Protein AF-A0AAD8GSX4-F1 (afdb_monomer)

Sequence (118 aa):
MKQSPEAKKLYISQLEKMIHPEALALEEPFSDRKSKGNKRKAPTKEESIPSEVPRFVVPYIHEYKNVYADDNCGYRSVAHQIYGSEDQWRRVRTDLHDFIESRLDYWTKIWHKSIDEA

Radius of gyration: 19.69 Å; Cα contacts (8 Å, |Δi|>4): 45; chains: 1; bounding box: 42×37×53 Å

Structure (mmCIF, N/CA/C/O backbone):
data_AF-A0AAD8GSX4-F1
#
_entry.id   AF-A0AAD8GSX4-F1
#
loop_
_atom_site.group_PDB
_atom_site.id
_atom_site.type_symbol
_atom_site.label_atom_id
_atom_site.label_alt_id
_atom_site.label_comp_id
_atom_site.label_asym_id
_atom_site.label_entity_id
_atom_site.label_seq_id
_atom_site.pdbx_PDB_ins_code
_atom_site.Cartn_x
_atom_site.Cartn_y
_atom_site.Cartn_z
_atom_site.occupancy
_atom_site.B_iso_or_equiv
_atom_site.auth_seq_id
_atom_site.auth_comp_id
_atom_site.auth_asym_id
_atom_site.auth_atom_id
_atom_site.pdbx_PDB_model_num
ATOM 1 N N . MET A 1 1 ? -6.463 15.841 27.530 1.00 45.94 1 MET A N 1
ATOM 2 C CA . MET A 1 1 ? -5.747 15.214 28.666 1.00 45.94 1 MET A CA 1
ATOM 3 C C . MET A 1 1 ? -4.372 14.786 28.171 1.00 45.94 1 MET A C 1
ATOM 5 O O . MET A 1 1 ? -4.307 14.022 27.219 1.00 45.94 1 MET A O 1
ATOM 9 N N . LYS A 1 2 ? -3.281 15.344 28.710 1.00 51.84 2 LYS A N 1
ATOM 10 C CA . LYS A 1 2 ? -1.917 14.957 28.308 1.00 51.84 2 LYS A CA 1
ATOM 11 C C . LYS A 1 2 ? -1.570 13.663 29.049 1.00 51.84 2 LYS A C 1
ATOM 13 O O . LYS A 1 2 ? -1.483 13.688 30.271 1.00 51.84 2 LYS A O 1
ATOM 18 N N . GLN A 1 3 ? -1.454 12.545 28.332 1.00 56.34 3 GLN A N 1
ATOM 19 C CA . GLN A 1 3 ? -1.014 11.277 28.925 1.00 56.34 3 GLN A CA 1
ATOM 20 C C . GLN A 1 3 ? 0.365 11.457 29.566 1.00 56.34 3 GLN A C 1
ATOM 22 O O . GLN A 1 3 ? 1.234 12.112 28.978 1.00 56.34 3 GLN A O 1
ATOM 27 N N . SER A 1 4 ? 0.542 10.906 30.770 1.00 70.25 4 SER A N 1
ATOM 28 C CA . SER A 1 4 ? 1.793 11.049 31.509 1.00 70.25 4 SER A CA 1
ATOM 29 C C . SER A 1 4 ? 2.937 10.333 30.768 1.00 70.25 4 SER A C 1
ATOM 31 O O . SER A 1 4 ? 2.695 9.351 30.053 1.00 70.25 4 SER A O 1
ATOM 33 N N . PRO A 1 5 ? 4.182 10.823 30.880 1.00 73.69 5 PRO A N 1
ATOM 34 C CA . PRO A 1 5 ? 5.354 10.217 30.241 1.00 73.69 5 PRO A CA 1
ATOM 35 C C . PRO A 1 5 ? 5.508 8.713 30.521 1.00 73.69 5 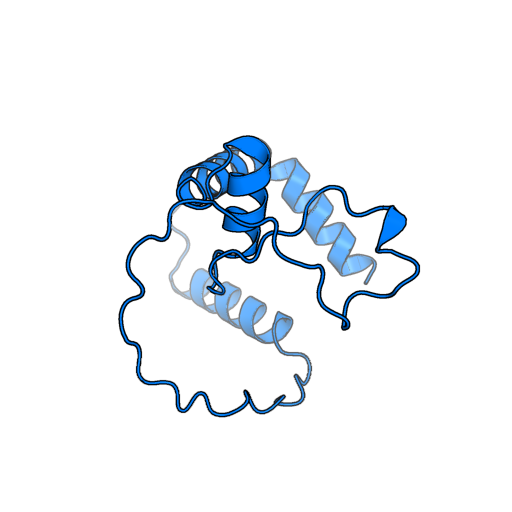PRO A C 1
ATOM 37 O O . PRO A 1 5 ? 6.019 7.969 29.685 1.00 73.69 5 PRO A O 1
ATOM 40 N N . GLU A 1 6 ? 5.033 8.261 31.675 1.00 74.06 6 GLU A N 1
ATOM 41 C CA . GLU A 1 6 ? 5.067 6.878 32.140 1.00 74.06 6 GLU A CA 1
ATOM 42 C C . GLU A 1 6 ? 4.117 5.983 31.333 1.00 74.06 6 GLU A C 1
ATOM 44 O O . GLU A 1 6 ? 4.503 4.885 30.934 1.00 74.06 6 GLU A O 1
ATOM 49 N N . ALA A 1 7 ? 2.918 6.474 31.001 1.00 68.94 7 ALA A N 1
ATOM 50 C CA . ALA A 1 7 ? 1.950 5.733 30.191 1.00 68.94 7 ALA A CA 1
ATOM 51 C C . ALA A 1 7 ? 2.465 5.483 28.763 1.00 68.94 7 ALA A C 1
ATOM 53 O O . ALA A 1 7 ? 2.268 4.406 28.202 1.00 68.94 7 ALA A O 1
ATOM 54 N N . LYS A 1 8 ? 3.195 6.453 28.192 1.00 69.75 8 LYS A N 1
ATOM 55 C CA . LYS A 1 8 ? 3.825 6.304 26.871 1.00 69.75 8 LYS A CA 1
ATOM 56 C C . LYS A 1 8 ? 4.950 5.273 26.880 1.00 69.75 8 LYS A C 1
ATOM 58 O O . LYS A 1 8 ? 5.047 4.475 25.955 1.00 69.75 8 LYS A O 1
ATOM 63 N N . LYS A 1 9 ? 5.783 5.271 27.927 1.00 75.25 9 LYS A N 1
ATOM 64 C CA . LYS A 1 9 ? 6.862 4.283 28.084 1.00 75.25 9 LYS A CA 1
ATOM 65 C C . LYS A 1 9 ? 6.312 2.864 28.206 1.00 75.25 9 LYS A C 1
ATOM 67 O O . LYS A 1 9 ? 6.851 1.954 27.585 1.00 75.25 9 LYS A O 1
ATOM 72 N N . LEU A 1 10 ? 5.224 2.689 28.956 1.00 77.06 10 LEU A N 1
ATOM 73 C CA . LEU A 1 10 ? 4.582 1.387 29.121 1.00 77.06 10 LEU A CA 1
ATOM 74 C C . LEU A 1 10 ? 4.045 0.852 27.786 1.00 77.06 10 LEU A C 1
ATOM 76 O O . LEU A 1 10 ? 4.341 -0.285 27.428 1.00 77.06 10 LEU A O 1
ATOM 80 N N . TYR A 1 11 ? 3.356 1.702 27.022 1.00 73.88 11 TYR A N 1
ATOM 81 C CA . TYR A 1 11 ? 2.823 1.355 25.705 1.00 73.88 11 TYR A CA 1
ATOM 82 C C . TYR A 1 11 ? 3.921 0.946 24.710 1.00 73.88 11 TYR A C 1
ATOM 84 O O . TYR A 1 11 ? 3.805 -0.086 24.055 1.00 73.88 11 TYR A O 1
ATOM 92 N N . ILE A 1 12 ? 5.025 1.701 24.653 1.00 78.69 12 ILE A N 1
ATOM 93 C CA . ILE A 1 12 ? 6.178 1.363 23.802 1.00 78.69 12 ILE A CA 1
ATOM 94 C C . ILE A 1 12 ? 6.780 0.015 24.219 1.00 78.69 12 ILE A C 1
ATOM 96 O O . ILE A 1 12 ? 6.995 -0.841 23.368 1.00 78.69 12 ILE A O 1
ATOM 100 N N . SER A 1 13 ? 6.954 -0.226 25.523 1.00 73.50 13 SER A N 1
ATOM 101 C CA . SER A 1 13 ? 7.505 -1.497 26.016 1.00 73.50 13 SER A CA 1
ATOM 102 C C . SER A 1 13 ? 6.617 -2.708 25.702 1.00 73.50 13 SER A C 1
ATOM 104 O O . SER A 1 13 ? 7.109 -3.822 25.537 1.00 73.50 13 SER A O 1
ATOM 106 N N . GLN A 1 14 ? 5.298 -2.510 25.628 1.00 73.81 14 GLN A N 1
ATOM 107 C CA . GLN A 1 14 ? 4.355 -3.556 25.238 1.00 73.81 14 GLN A CA 1
ATOM 108 C C . GLN A 1 14 ? 4.420 -3.823 23.733 1.00 73.81 14 GLN A C 1
ATOM 110 O O . GLN A 1 14 ? 4.402 -4.986 23.341 1.00 73.81 14 GLN A O 1
ATOM 115 N N . LEU A 1 15 ? 4.567 -2.784 22.903 1.00 71.56 15 LEU A N 1
ATOM 116 C CA . LEU A 1 15 ? 4.787 -2.946 21.461 1.00 71.56 15 LEU A CA 1
ATOM 117 C C . LEU A 1 15 ? 6.079 -3.719 21.168 1.00 71.56 15 LEU A C 1
ATOM 119 O O . LEU A 1 15 ? 6.054 -4.653 20.375 1.00 71.56 15 LEU A O 1
ATOM 123 N N . GLU A 1 16 ? 7.179 -3.397 21.854 1.00 69.81 16 GLU A N 1
ATOM 124 C CA . GLU A 1 16 ? 8.463 -4.100 21.694 1.00 69.81 16 GLU A CA 1
ATOM 125 C C . GLU A 1 16 ? 8.356 -5.596 22.026 1.00 69.81 16 GLU A C 1
ATOM 127 O O . GLU A 1 16 ? 8.905 -6.433 21.313 1.00 69.81 16 GLU A O 1
ATOM 132 N N . LYS A 1 17 ? 7.593 -5.949 23.069 1.00 68.75 17 LYS A N 1
ATOM 133 C CA . LYS A 1 17 ? 7.354 -7.349 23.455 1.00 68.75 17 LYS A CA 1
ATOM 134 C C . LYS A 1 17 ? 6.475 -8.109 22.464 1.00 68.75 17 LYS A C 1
ATOM 136 O O . LYS A 1 17 ? 6.653 -9.311 22.311 1.00 68.75 17 LYS A O 1
ATOM 141 N N . MET A 1 18 ? 5.539 -7.429 21.803 1.00 65.31 18 MET A N 1
ATOM 142 C CA . MET A 1 18 ? 4.666 -8.045 20.797 1.00 65.31 18 MET A CA 1
ATOM 143 C C . MET A 1 18 ? 5.370 -8.241 19.448 1.00 65.31 18 MET A C 1
ATOM 145 O O . MET A 1 18 ? 5.030 -9.165 18.718 1.00 65.31 18 MET A O 1
ATOM 149 N N . ILE A 1 19 ? 6.361 -7.404 19.123 1.00 68.81 19 ILE A N 1
ATOM 150 C CA . ILE A 1 19 ? 7.118 -7.480 17.861 1.00 68.81 19 ILE A CA 1
ATOM 151 C C . ILE A 1 19 ? 8.216 -8.564 17.910 1.00 68.81 19 ILE A C 1
ATOM 153 O O . ILE A 1 19 ? 8.680 -9.011 16.862 1.00 68.81 19 ILE A O 1
ATOM 157 N N . HIS A 1 20 ? 8.589 -9.052 19.101 1.00 54.81 20 HIS A N 1
ATOM 158 C CA . HIS A 1 20 ? 9.644 -10.057 19.268 1.00 54.81 20 HIS A CA 1
ATOM 159 C C . HIS A 1 20 ? 9.256 -11.247 20.170 1.00 54.81 20 HIS A C 1
ATOM 161 O O . HIS A 1 20 ? 9.807 -11.389 21.265 1.00 54.81 20 HIS A O 1
ATOM 167 N N . PRO A 1 21 ? 8.393 -12.176 19.725 1.00 49.06 21 PRO A N 1
ATOM 168 C CA . PRO A 1 21 ? 8.397 -13.523 20.273 1.00 49.06 21 PRO A CA 1
ATOM 169 C C . PRO A 1 21 ? 9.505 -14.307 19.554 1.00 49.06 21 PRO A C 1
ATOM 171 O O . PRO A 1 21 ? 9.297 -14.776 18.444 1.00 49.06 21 PRO A O 1
ATOM 174 N N . GLU A 1 22 ? 10.709 -14.354 20.138 1.00 54.72 22 GLU A N 1
ATOM 175 C CA . GLU A 1 22 ? 11.863 -15.121 19.624 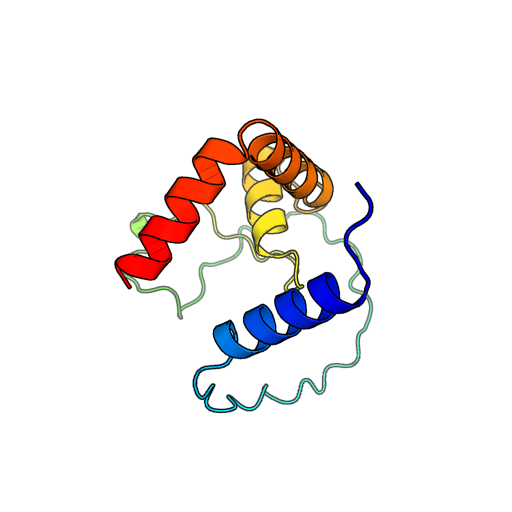1.00 54.72 22 GLU A CA 1
ATOM 176 C C . GLU A 1 22 ? 12.024 -15.082 18.094 1.00 54.72 22 GLU A C 1
ATOM 178 O O . GLU A 1 22 ? 12.031 -16.108 17.411 1.00 54.72 22 GLU A O 1
ATOM 183 N N . ALA A 1 23 ? 12.166 -13.878 17.534 1.00 48.66 23 ALA A N 1
ATOM 184 C CA . ALA A 1 23 ? 12.640 -13.753 16.168 1.00 48.66 23 ALA A CA 1
ATOM 185 C C . ALA A 1 23 ? 14.047 -14.366 16.117 1.00 48.66 23 ALA A C 1
ATOM 187 O O . ALA A 1 23 ? 15.019 -13.739 16.541 1.00 48.66 23 ALA A O 1
ATOM 188 N N . LEU A 1 24 ? 14.138 -15.610 15.631 1.00 45.69 24 LEU A N 1
ATOM 189 C CA . LEU A 1 24 ? 15.332 -16.146 14.993 1.00 45.69 24 LEU A CA 1
ATOM 190 C C . LEU A 1 24 ? 15.922 -14.996 14.188 1.00 45.69 24 LEU A C 1
ATOM 192 O O . LEU A 1 24 ? 15.284 -14.520 13.248 1.00 45.69 24 LEU A O 1
ATOM 196 N N . ALA A 1 25 ? 17.082 -14.503 14.617 1.00 43.75 25 ALA A N 1
ATOM 197 C CA . ALA A 1 25 ? 17.837 -13.529 13.862 1.00 43.75 25 ALA A CA 1
ATOM 198 C C . ALA A 1 25 ? 18.147 -14.178 12.511 1.00 43.75 25 ALA A C 1
ATOM 200 O O . ALA A 1 25 ? 19.094 -14.951 12.376 1.00 43.75 25 ALA A O 1
ATOM 201 N N . LEU A 1 26 ? 17.288 -13.934 11.524 1.00 43.41 26 LEU A N 1
ATOM 202 C CA . LEU A 1 26 ? 17.650 -14.103 10.136 1.00 43.41 26 LEU A CA 1
ATOM 203 C C . LEU A 1 26 ? 18.748 -13.070 9.933 1.00 43.41 26 LEU A C 1
ATOM 205 O O . LEU A 1 26 ? 18.466 -11.873 9.937 1.00 43.41 26 LEU A O 1
ATOM 209 N N . GLU A 1 27 ? 20.000 -13.527 9.874 1.00 44.97 27 GLU A N 1
ATOM 210 C CA . GLU A 1 27 ? 21.094 -12.648 9.492 1.00 44.97 27 GLU A CA 1
ATOM 211 C C . GLU A 1 27 ? 20.715 -11.998 8.165 1.00 44.97 27 GLU A C 1
ATOM 213 O O . GLU A 1 27 ? 20.515 -12.677 7.152 1.00 44.97 27 GLU A O 1
ATOM 218 N N . GLU A 1 28 ? 20.558 -10.675 8.190 1.00 44.44 28 GLU A N 1
ATOM 219 C CA . GLU A 1 28 ? 20.402 -9.908 6.970 1.00 44.44 28 GLU A CA 1
ATOM 220 C C . GLU A 1 28 ? 21.634 -10.190 6.102 1.00 44.44 28 GLU A C 1
ATOM 222 O O . GLU A 1 28 ? 22.765 -10.026 6.576 1.00 44.44 28 GLU A O 1
ATOM 227 N N . PRO A 1 29 ? 21.475 -10.636 4.844 1.00 41.50 29 PRO A N 1
ATOM 228 C CA . PRO A 1 29 ? 22.626 -10.847 3.989 1.00 41.50 29 PRO A CA 1
ATOM 229 C C . PRO A 1 29 ? 23.361 -9.514 3.834 1.00 41.50 29 PRO A C 1
ATOM 231 O O . PRO A 1 29 ? 22.793 -8.536 3.343 1.00 41.50 29 PRO A O 1
ATOM 234 N N . PHE A 1 30 ? 24.627 -9.487 4.261 1.00 39.41 30 PHE A N 1
ATOM 235 C CA . PHE A 1 30 ? 25.517 -8.334 4.1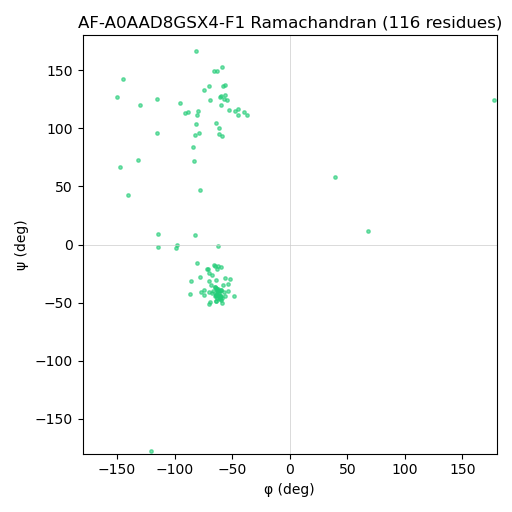58 1.00 39.41 30 PHE A CA 1
ATOM 236 C C . PHE A 1 30 ? 25.416 -7.687 2.770 1.00 39.41 30 PHE A C 1
ATOM 238 O O . PHE A 1 30 ? 25.832 -8.240 1.748 1.00 39.41 30 PHE A O 1
ATOM 245 N N . SER A 1 31 ? 24.852 -6.481 2.735 1.00 44.91 31 SER A N 1
ATOM 246 C CA . SER A 1 31 ? 24.735 -5.671 1.529 1.00 44.91 31 SER A CA 1
ATOM 247 C C . SER A 1 31 ? 26.041 -4.897 1.305 1.00 44.91 31 SER A C 1
ATOM 249 O O . SER A 1 31 ? 26.157 -3.711 1.616 1.00 44.91 31 SER A O 1
ATOM 251 N N . ASP A 1 32 ? 27.018 -5.547 0.674 1.00 42.84 32 ASP A N 1
ATOM 252 C CA . ASP A 1 32 ? 28.216 -4.892 0.123 1.00 42.84 32 ASP A CA 1
ATOM 253 C C . ASP A 1 32 ? 27.920 -4.195 -1.220 1.00 42.84 32 ASP A C 1
ATOM 255 O O . ASP A 1 32 ? 28.637 -4.324 -2.217 1.00 42.84 32 ASP A O 1
ATOM 259 N N . ARG A 1 33 ? 26.832 -3.423 -1.294 1.00 46.66 33 ARG A N 1
ATOM 260 C CA . ARG A 1 33 ? 26.531 -2.607 -2.476 1.00 46.66 33 ARG A CA 1
ATOM 261 C C . ARG A 1 33 ? 26.577 -1.135 -2.118 1.00 46.66 33 ARG A C 1
ATOM 263 O O . ARG A 1 33 ? 25.603 -0.544 -1.673 1.00 46.66 33 ARG A O 1
ATOM 270 N N . LYS A 1 34 ? 27.741 -0.534 -2.387 1.00 39.16 34 LYS A N 1
ATOM 271 C CA . LYS A 1 34 ? 27.938 0.920 -2.423 1.00 39.16 34 LYS A CA 1
ATOM 272 C C . LYS A 1 34 ? 26.787 1.580 -3.188 1.00 39.16 34 LYS A C 1
ATOM 274 O O . LYS A 1 34 ? 26.644 1.377 -4.396 1.00 39.16 34 LYS A O 1
ATOM 279 N N . SER A 1 35 ? 26.016 2.403 -2.486 1.00 48.88 35 SER A N 1
ATOM 280 C CA . SER A 1 35 ? 24.919 3.208 -3.016 1.00 48.88 35 SER A CA 1
ATOM 281 C C . SER A 1 35 ? 25.435 4.192 -4.068 1.00 48.88 35 SER A C 1
ATOM 283 O O . SER A 1 35 ? 25.892 5.290 -3.754 1.00 48.88 35 SER A O 1
ATOM 285 N N . LYS A 1 36 ? 25.368 3.814 -5.346 1.00 42.41 36 LYS A N 1
ATOM 286 C CA . LYS A 1 36 ? 25.384 4.781 -6.447 1.00 42.41 36 LYS A CA 1
ATOM 287 C C . LYS A 1 36 ? 23.937 5.131 -6.754 1.00 42.41 36 LYS A C 1
ATOM 289 O O . LYS A 1 36 ? 23.182 4.273 -7.198 1.00 42.41 36 LYS A O 1
ATOM 294 N N . GLY A 1 37 ? 23.571 6.387 -6.489 1.00 44.50 37 GLY A N 1
ATOM 295 C CA . GLY A 1 37 ? 22.248 6.930 -6.784 1.00 44.50 37 GLY A CA 1
ATOM 296 C C . GLY A 1 37 ? 21.823 6.570 -8.204 1.00 44.50 37 GLY A C 1
ATOM 297 O O . GLY A 1 37 ? 22.466 6.973 -9.177 1.00 44.50 37 GLY A O 1
ATOM 298 N N . ASN A 1 38 ? 20.765 5.770 -8.317 1.00 39.50 38 ASN A N 1
ATOM 299 C CA . ASN A 1 38 ? 20.252 5.368 -9.612 1.00 39.50 38 ASN A CA 1
ATOM 300 C C . ASN A 1 38 ? 19.403 6.507 -10.170 1.00 39.50 38 ASN A C 1
ATOM 302 O O . ASN A 1 38 ? 18.369 6.884 -9.621 1.00 39.50 38 ASN A O 1
ATOM 306 N N . LYS A 1 39 ? 19.892 7.078 -11.272 1.00 45.78 39 LYS A N 1
ATOM 307 C CA . LYS A 1 39 ? 19.162 8.048 -12.082 1.00 45.78 39 LYS A CA 1
ATOM 308 C C . LYS A 1 39 ? 17.835 7.430 -12.525 1.00 45.78 39 LYS A C 1
ATOM 310 O O . LYS A 1 39 ? 17.806 6.275 -12.949 1.00 45.78 39 LYS A O 1
ATOM 315 N N . ARG A 1 40 ? 16.772 8.237 -12.451 1.00 53.47 40 ARG A N 1
ATOM 316 C CA . ARG A 1 40 ? 15.426 7.962 -12.975 1.00 53.47 40 ARG A CA 1
ATOM 317 C C . ARG A 1 40 ? 15.526 7.256 -14.332 1.00 53.47 40 ARG A C 1
ATOM 319 O O . ARG A 1 40 ? 16.017 7.852 -15.289 1.00 53.47 40 ARG A O 1
ATOM 326 N N . LYS A 1 41 ? 15.082 6.000 -14.416 1.00 43.41 41 LYS A N 1
ATOM 327 C CA . LYS A 1 41 ? 14.860 5.328 -15.699 1.00 43.41 41 LYS A CA 1
ATOM 328 C C . LYS A 1 41 ? 13.388 5.472 -16.062 1.00 43.41 41 LYS A C 1
ATOM 330 O O . LYS A 1 41 ? 12.521 5.079 -15.290 1.00 43.41 41 LYS A O 1
ATOM 335 N N . ALA A 1 42 ? 13.140 6.071 -17.223 1.00 44.72 42 ALA A N 1
ATOM 336 C CA . ALA A 1 42 ? 11.836 6.078 -17.872 1.00 44.72 42 ALA A CA 1
ATOM 337 C C . ALA A 1 42 ? 11.368 4.630 -18.157 1.00 44.72 42 ALA A C 1
ATOM 339 O O . ALA A 1 42 ? 12.214 3.740 -18.306 1.00 44.72 42 ALA A O 1
ATOM 340 N N . PRO A 1 43 ? 10.048 4.376 -18.215 1.00 52.25 43 PRO A N 1
ATOM 341 C CA . PRO A 1 43 ? 9.497 3.029 -18.239 1.00 52.25 43 PRO A CA 1
ATOM 342 C C . PRO A 1 43 ? 9.553 2.458 -19.658 1.00 52.25 43 PRO A C 1
ATOM 344 O O . PRO A 1 43 ? 8.745 2.807 -20.510 1.00 52.25 43 PRO A O 1
ATOM 347 N N . THR A 1 44 ? 10.503 1.565 -19.921 1.00 48.47 44 THR A N 1
ATOM 348 C CA . THR A 1 44 ? 10.539 0.770 -21.162 1.00 48.47 44 THR A CA 1
ATOM 349 C C . THR A 1 44 ? 11.129 -0.612 -20.897 1.00 48.47 44 THR A C 1
ATOM 351 O O . THR A 1 44 ? 12.235 -0.924 -21.335 1.00 48.47 44 THR A O 1
ATOM 354 N N . LYS A 1 45 ? 10.408 -1.414 -20.113 1.00 51.97 45 LYS A N 1
ATOM 355 C CA . LYS A 1 45 ? 10.267 -2.874 -20.232 1.00 51.97 45 LYS A CA 1
ATOM 356 C C . LYS A 1 45 ? 9.389 -3.327 -19.074 1.00 51.97 45 LYS A C 1
ATOM 358 O O . LYS A 1 45 ? 9.706 -3.021 -17.930 1.00 51.97 45 LYS A O 1
ATOM 363 N N . GLU A 1 46 ? 8.306 -4.019 -19.389 1.00 65.50 46 GLU A N 1
ATOM 364 C CA . GLU A 1 46 ? 7.534 -4.768 -18.403 1.00 65.50 46 GLU A CA 1
ATOM 365 C C . GLU A 1 46 ? 8.502 -5.717 -17.680 1.00 65.50 46 GLU A C 1
ATOM 367 O O . GLU A 1 46 ? 9.302 -6.416 -18.317 1.00 65.50 46 GLU A O 1
ATOM 372 N N . GLU A 1 47 ? 8.552 -5.619 -16.356 1.00 79.12 47 GLU A N 1
ATOM 373 C CA . GLU A 1 47 ? 9.499 -6.378 -15.546 1.00 79.12 47 GLU A CA 1
ATOM 374 C C . GLU A 1 47 ? 9.027 -7.836 -15.475 1.00 79.12 47 GLU A C 1
ATOM 376 O O . GLU A 1 47 ? 7.852 -8.113 -15.252 1.00 79.12 47 GLU A O 1
ATOM 381 N N . SER A 1 48 ? 9.934 -8.791 -15.697 1.00 87.25 48 SER A N 1
ATOM 382 C CA . SER A 1 48 ? 9.583 -10.212 -15.634 1.00 87.25 48 SER A CA 1
ATOM 383 C C . SER A 1 48 ? 9.293 -10.636 -14.196 1.00 87.25 48 SER A C 1
ATOM 385 O O . SER A 1 48 ? 10.081 -10.321 -13.303 1.00 87.25 48 SER A O 1
ATOM 387 N N . ILE A 1 49 ? 8.230 -11.418 -13.996 1.00 90.94 49 ILE A N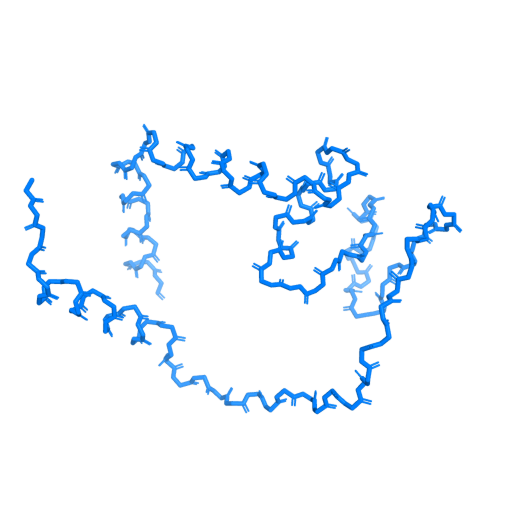 1
ATOM 388 C CA . ILE A 1 49 ? 7.888 -11.995 -12.690 1.00 90.94 49 ILE A CA 1
ATOM 389 C C . ILE A 1 49 ? 9.051 -12.885 -12.196 1.00 90.94 49 ILE A C 1
ATOM 391 O O . ILE A 1 49 ? 9.488 -13.764 -12.947 1.00 90.94 49 ILE A O 1
ATOM 395 N N . PRO A 1 50 ? 9.561 -12.684 -10.964 1.00 90.50 50 PRO A N 1
ATOM 396 C CA . PRO A 1 50 ? 10.653 -13.483 -10.410 1.00 90.50 50 PRO A CA 1
ATOM 397 C C . PRO A 1 50 ? 10.288 -14.962 -10.248 1.00 90.50 50 PRO A C 1
ATOM 399 O O . PRO A 1 50 ? 9.138 -15.310 -9.977 1.00 90.50 50 PRO A O 1
ATOM 402 N N . SER A 1 51 ? 11.282 -15.845 -10.370 1.00 92.44 51 SER A N 1
ATOM 403 C CA . SER A 1 51 ? 11.100 -17.302 -10.256 1.00 92.44 51 SER A CA 1
ATOM 404 C C . SER A 1 51 ? 10.676 -17.779 -8.864 1.00 92.44 51 SER A C 1
ATOM 406 O O . SER A 1 51 ? 10.187 -18.899 -8.726 1.00 92.44 51 SER A O 1
ATOM 408 N N . GLU A 1 52 ? 10.870 -16.940 -7.850 1.00 93.19 52 GLU A N 1
ATOM 409 C CA . GLU A 1 52 ? 10.481 -17.144 -6.457 1.00 93.19 52 GLU A CA 1
ATOM 410 C C . GLU A 1 52 ? 8.960 -17.085 -6.276 1.00 93.19 52 GLU A C 1
ATOM 412 O O . GLU A 1 52 ? 8.425 -17.669 -5.334 1.00 93.19 52 GLU A O 1
ATOM 417 N N . VAL A 1 53 ? 8.247 -16.402 -7.180 1.00 91.69 53 VAL A N 1
ATOM 418 C CA . VAL A 1 53 ? 6.785 -16.360 -7.156 1.00 91.69 53 VAL A CA 1
ATOM 419 C C . VAL A 1 53 ? 6.246 -17.745 -7.533 1.00 91.69 53 VAL A C 1
ATOM 421 O O . VAL A 1 53 ? 6.572 -18.257 -8.611 1.00 91.69 53 VAL A O 1
ATOM 424 N N . PRO A 1 54 ? 5.397 -18.376 -6.696 1.00 95.06 54 PRO A N 1
ATOM 425 C CA . PRO A 1 54 ? 4.879 -19.703 -6.992 1.00 95.06 54 PRO A CA 1
ATOM 426 C C . PRO A 1 54 ? 4.173 -19.752 -8.350 1.00 95.06 54 PRO A C 1
ATOM 428 O O . PRO A 1 54 ? 3.269 -18.964 -8.627 1.00 95.06 54 PRO A O 1
ATOM 431 N N . ARG A 1 55 ? 4.553 -20.720 -9.197 1.00 93.75 55 ARG A N 1
ATOM 432 C CA . ARG A 1 55 ? 4.077 -20.817 -10.593 1.00 93.75 55 ARG A CA 1
ATOM 433 C C . ARG A 1 55 ? 2.558 -20.871 -10.729 1.00 93.75 55 ARG A C 1
ATOM 435 O O . ARG A 1 55 ? 2.034 -20.430 -11.742 1.00 93.75 55 ARG A O 1
ATOM 442 N N . PHE A 1 56 ? 1.859 -21.405 -9.730 1.00 95.81 56 PHE A N 1
ATOM 443 C CA . PHE A 1 56 ? 0.399 -21.463 -9.741 1.00 95.81 56 PHE A CA 1
ATOM 444 C C . PHE A 1 56 ? -0.258 -20.087 -9.537 1.00 95.81 56 PHE A C 1
ATOM 446 O O . PHE A 1 56 ? -1.409 -19.920 -9.918 1.00 95.81 56 PHE A O 1
ATOM 453 N N . VAL A 1 57 ? 0.454 -19.104 -8.971 1.00 95.12 57 VAL A N 1
ATOM 454 C CA . VAL A 1 57 ? -0.035 -17.727 -8.772 1.00 95.12 57 VAL A CA 1
ATOM 455 C C . VAL A 1 57 ? 0.202 -16.871 -10.015 1.00 95.12 57 VAL A C 1
ATOM 457 O O . VAL A 1 57 ? -0.600 -15.993 -10.306 1.00 95.12 57 VAL A O 1
ATOM 460 N N . VAL A 1 58 ? 1.268 -17.148 -10.774 1.00 93.19 58 VAL A N 1
ATOM 461 C CA . VAL A 1 58 ? 1.697 -16.360 -11.946 1.00 93.19 58 VAL A CA 1
ATOM 462 C C . VAL A 1 58 ? 0.563 -16.043 -12.937 1.00 93.19 58 VAL A C 1
ATOM 464 O O . VAL A 1 58 ? 0.462 -14.882 -13.324 1.00 93.19 58 VAL A O 1
ATOM 467 N N . PRO A 1 59 ? -0.333 -16.981 -13.315 1.00 95.31 59 PRO A N 1
ATOM 468 C CA . PRO A 1 59 ? -1.441 -16.679 -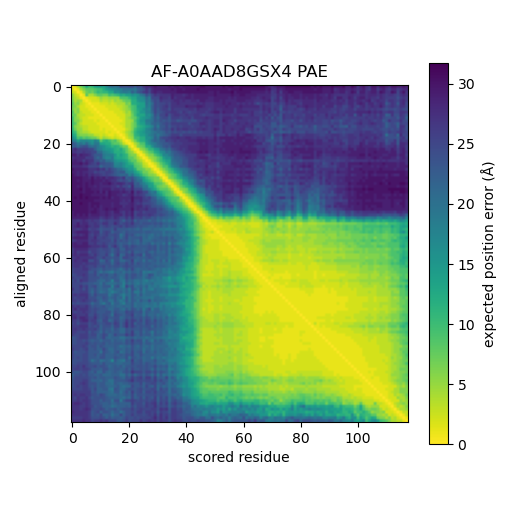14.228 1.00 95.31 59 PRO A CA 1
ATOM 469 C C . PRO A 1 59 ? -2.443 -15.641 -13.702 1.00 95.31 59 PRO A C 1
ATOM 471 O O . PRO A 1 59 ? -3.212 -15.089 -14.483 1.00 95.31 59 PRO A O 1
ATOM 474 N N . TYR A 1 60 ? -2.457 -15.394 -12.391 1.00 94.94 60 TYR A N 1
ATOM 475 C CA . TYR A 1 60 ? -3.347 -14.443 -11.726 1.00 94.94 60 TYR A CA 1
ATOM 476 C C . TYR A 1 60 ? -2.684 -13.083 -11.465 1.00 94.94 60 TYR A C 1
ATOM 478 O O . TYR A 1 60 ? -3.322 -12.189 -10.911 1.00 94.94 60 TYR A O 1
ATOM 486 N N . ILE A 1 61 ? -1.416 -12.907 -11.847 1.00 91.06 61 ILE A N 1
ATOM 487 C CA . ILE A 1 61 ? -0.693 -11.644 -11.689 1.00 91.06 61 ILE A CA 1
ATOM 488 C C . ILE A 1 61 ? -0.933 -10.787 -12.929 1.00 91.06 61 ILE A C 1
ATOM 490 O O . ILE A 1 61 ? -0.500 -11.134 -14.024 1.00 91.06 61 ILE A O 1
ATOM 494 N N . HIS A 1 62 ? -1.621 -9.660 -12.747 1.00 89.25 62 HIS A N 1
ATOM 495 C CA . HIS A 1 62 ? -1.867 -8.701 -13.824 1.00 89.25 62 HIS A CA 1
ATOM 496 C C . HIS A 1 62 ? -0.616 -7.884 -14.172 1.00 89.25 62 HIS A C 1
ATOM 498 O O . HIS A 1 62 ? -0.311 -7.695 -15.343 1.00 89.25 62 HIS A O 1
ATOM 504 N N . GLU A 1 63 ? 0.108 -7.423 -13.153 1.00 89.94 63 GLU A N 1
ATOM 505 C CA . GLU A 1 63 ? 1.311 -6.608 -13.292 1.00 89.94 63 GLU A CA 1
ATOM 506 C C . GLU A 1 63 ? 2.300 -6.986 -12.185 1.00 89.94 63 GLU A C 1
ATOM 508 O O . GLU A 1 63 ? 1.908 -7.243 -11.043 1.00 89.94 63 GLU A O 1
ATOM 513 N N . TYR A 1 64 ? 3.590 -7.004 -12.521 1.00 90.75 64 TYR A N 1
ATOM 514 C CA . TYR A 1 64 ? 4.668 -7.073 -11.543 1.00 90.75 64 TYR A CA 1
ATOM 515 C C . TYR A 1 64 ? 5.489 -5.793 -11.605 1.00 90.75 64 TYR A C 1
ATOM 517 O O . TYR A 1 64 ? 6.003 -5.421 -12.663 1.00 90.75 64 TYR A O 1
ATOM 525 N N . LYS A 1 65 ? 5.631 -5.138 -10.452 1.00 91.50 65 LYS A N 1
ATOM 526 C CA . LYS A 1 65 ? 6.411 -3.916 -10.327 1.00 91.50 65 LYS A CA 1
ATOM 527 C C . LYS A 1 65 ? 7.391 -4.000 -9.168 1.00 91.50 65 LYS A C 1
ATOM 529 O O . LYS A 1 65 ? 6.986 -4.101 -8.012 1.00 91.50 65 LYS A O 1
ATOM 534 N N . ASN A 1 66 ? 8.678 -3.882 -9.472 1.00 92.81 66 ASN A N 1
ATOM 535 C CA . ASN A 1 66 ? 9.720 -3.701 -8.476 1.00 92.81 66 ASN A CA 1
ATOM 536 C C . ASN A 1 66 ? 9.741 -2.238 -8.011 1.00 92.81 66 ASN A C 1
ATOM 538 O O . ASN A 1 66 ? 10.314 -1.362 -8.667 1.00 92.81 66 ASN A O 1
ATOM 542 N N . VAL A 1 67 ? 9.065 -1.972 -6.897 1.00 95.00 67 VAL A N 1
ATOM 543 C CA . VAL A 1 67 ? 9.111 -0.682 -6.197 1.00 95.00 67 VAL A CA 1
ATOM 544 C C . VAL A 1 67 ? 10.347 -0.585 -5.305 1.00 95.00 67 VAL A C 1
ATOM 546 O O . VAL A 1 67 ? 11.014 -1.580 -5.020 1.00 95.00 67 VAL A O 1
ATOM 549 N N . TYR A 1 68 ? 10.661 0.618 -4.833 1.00 96.38 68 TYR A N 1
ATOM 550 C CA . TYR A 1 68 ? 11.780 0.805 -3.914 1.00 96.38 68 TYR A CA 1
ATOM 551 C C . TYR A 1 68 ? 11.583 0.010 -2.607 1.00 96.38 68 TYR A C 1
ATOM 553 O O . TYR A 1 68 ? 10.564 0.146 -1.927 1.00 96.38 68 TYR A O 1
ATOM 561 N N . ALA A 1 69 ? 12.580 -0.806 -2.253 1.00 94.94 69 ALA A N 1
ATOM 562 C CA . ALA A 1 69 ? 12.577 -1.667 -1.071 1.00 94.94 69 ALA A CA 1
ATOM 563 C C . ALA A 1 69 ? 12.999 -0.890 0.192 1.00 94.94 69 ALA A C 1
ATOM 565 O O . ALA A 1 69 ? 14.110 -1.047 0.691 1.00 94.94 69 ALA A O 1
ATOM 566 N N . ASP A 1 70 ? 12.118 -0.011 0.670 1.00 96.31 70 ASP A N 1
ATOM 567 C CA . ASP A 1 70 ? 12.235 0.684 1.958 1.00 96.31 70 ASP A CA 1
ATOM 568 C C . ASP A 1 70 ? 11.035 0.380 2.870 1.00 96.31 70 ASP A C 1
ATOM 570 O O . ASP A 1 70 ? 10.109 -0.336 2.486 1.00 96.31 70 ASP A O 1
ATOM 574 N N . ASP A 1 71 ? 11.005 0.992 4.055 1.00 96.94 71 ASP A N 1
ATOM 575 C CA . ASP A 1 71 ? 9.907 0.873 5.028 1.00 96.94 71 ASP A CA 1
ATOM 576 C C . ASP A 1 71 ? 8.548 1.395 4.513 1.00 96.94 71 ASP A C 1
ATOM 578 O O . ASP A 1 71 ? 7.547 1.369 5.230 1.00 96.94 71 ASP A O 1
ATOM 582 N N . ASN A 1 72 ? 8.484 1.916 3.282 1.00 97.81 72 ASN A N 1
ATOM 583 C CA . ASN A 1 72 ? 7.258 2.373 2.636 1.00 97.81 72 ASN A CA 1
ATOM 584 C C . ASN A 1 72 ? 6.888 1.522 1.413 1.00 97.81 72 ASN A C 1
ATOM 586 O O . ASN A 1 72 ? 5.952 1.891 0.700 1.00 97.81 72 ASN A O 1
ATOM 590 N N . CYS A 1 73 ? 7.566 0.395 1.167 1.00 96.75 73 CYS A N 1
ATOM 591 C CA . CYS A 1 73 ? 7.362 -0.448 -0.014 1.00 96.75 73 CYS A CA 1
ATOM 592 C C . CYS A 1 73 ? 5.893 -0.860 -0.214 1.00 96.75 73 CYS A C 1
ATOM 594 O O . CYS A 1 73 ? 5.382 -0.761 -1.325 1.00 96.75 73 CYS A O 1
ATOM 596 N N . GLY A 1 74 ? 5.161 -1.192 0.856 1.00 96.50 74 GLY A N 1
ATOM 597 C CA . GLY A 1 74 ? 3.727 -1.496 0.775 1.00 96.50 74 GLY A CA 1
ATOM 598 C C . GLY A 1 74 ? 2.891 -0.322 0.247 1.00 96.50 74 GLY A C 1
ATOM 599 O O . GLY A 1 74 ? 2.068 -0.492 -0.652 1.00 96.50 74 GLY A O 1
ATOM 600 N N . TYR A 1 75 ? 3.150 0.896 0.735 1.00 98.31 75 TYR A N 1
ATOM 601 C CA . TYR A 1 75 ? 2.482 2.108 0.247 1.00 98.31 75 TYR A CA 1
ATOM 602 C C . TYR A 1 75 ? 2.896 2.461 -1.182 1.00 98.31 75 TYR A C 1
ATOM 604 O O . TYR A 1 75 ? 2.070 2.948 -1.950 1.00 98.31 75 TYR A O 1
ATOM 612 N N . ARG A 1 76 ? 4.159 2.213 -1.551 1.00 98.19 76 ARG A N 1
ATOM 613 C CA . ARG A 1 76 ? 4.682 2.414 -2.910 1.00 98.19 76 ARG A CA 1
ATOM 614 C C . ARG A 1 76 ? 4.007 1.489 -3.916 1.00 98.19 76 ARG A C 1
ATOM 616 O O . ARG A 1 76 ? 3.591 1.969 -4.968 1.00 98.19 76 ARG A O 1
ATOM 623 N N . SER A 1 77 ? 3.827 0.213 -3.573 1.00 96.31 77 SER A N 1
ATOM 624 C CA . SER A 1 77 ? 3.100 -0.756 -4.402 1.00 96.31 77 SER A CA 1
ATOM 625 C C . SER A 1 77 ? 1.662 -0.306 -4.656 1.00 96.31 77 SER A C 1
ATOM 627 O O . SER A 1 77 ? 1.206 -0.282 -5.797 1.00 96.31 77 SER A O 1
ATOM 629 N N . VAL A 1 78 ? 0.960 0.137 -3.609 1.00 97.00 78 VAL A N 1
ATOM 630 C CA . VAL A 1 78 ? -0.409 0.661 -3.737 1.00 97.00 78 VAL A CA 1
ATOM 631 C C . VAL A 1 78 ? -0.440 1.971 -4.535 1.00 97.00 78 VAL A C 1
ATOM 633 O O . VAL A 1 78 ? -1.323 2.166 -5.368 1.00 97.00 78 VAL A O 1
ATOM 636 N N . ALA A 1 79 ? 0.530 2.864 -4.332 1.00 97.69 79 ALA A N 1
ATOM 637 C CA . ALA A 1 79 ? 0.625 4.120 -5.071 1.00 97.69 79 ALA A CA 1
ATOM 638 C C . ALA A 1 79 ? 0.853 3.894 -6.571 1.00 97.69 79 ALA A C 1
ATOM 640 O O . ALA A 1 79 ? 0.223 4.568 -7.385 1.00 97.69 79 ALA A O 1
ATOM 641 N N . HIS A 1 80 ? 1.684 2.914 -6.941 1.00 96.19 80 HIS A N 1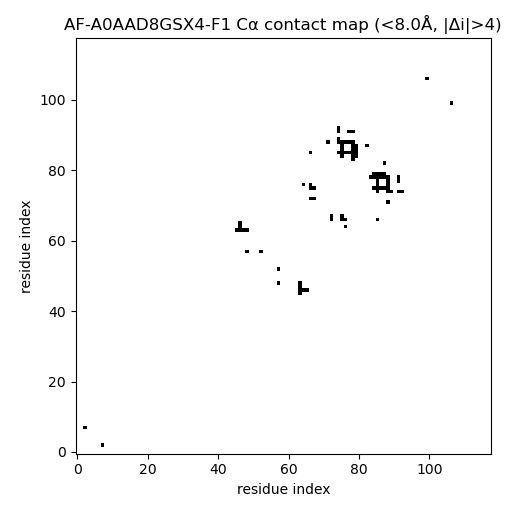
ATOM 642 C CA . HIS A 1 80 ? 1.831 2.489 -8.333 1.00 96.19 80 HIS A CA 1
ATOM 643 C C . HIS A 1 80 ? 0.501 1.993 -8.905 1.00 96.19 80 HIS A C 1
ATOM 645 O O . HIS A 1 80 ? 0.075 2.480 -9.945 1.00 96.19 80 HIS A O 1
ATOM 651 N N . GLN A 1 81 ? -0.211 1.122 -8.188 1.00 94.94 81 GLN A N 1
ATOM 652 C CA . GLN A 1 81 ? -1.485 0.573 -8.661 1.00 94.94 81 GLN A CA 1
ATOM 653 C C . GLN A 1 81 ? -2.581 1.637 -8.858 1.00 94.94 81 GLN A C 1
ATOM 655 O O . GLN A 1 81 ? -3.379 1.534 -9.788 1.00 94.94 81 GLN A O 1
ATOM 660 N N . ILE A 1 82 ? -2.656 2.639 -7.976 1.00 95.75 82 ILE A N 1
ATOM 661 C CA . ILE A 1 82 ? -3.713 3.666 -8.012 1.00 95.75 82 ILE A CA 1
ATOM 662 C C . ILE A 1 82 ? -3.339 4.833 -8.934 1.00 95.75 82 ILE A C 1
ATOM 664 O O . ILE A 1 82 ? -4.186 5.345 -9.665 1.00 95.75 82 ILE A O 1
ATOM 668 N N . TYR A 1 83 ? -2.086 5.284 -8.877 1.00 95.38 83 TYR A N 1
ATOM 669 C CA . TYR A 1 83 ? -1.639 6.534 -9.499 1.00 95.38 83 TYR A CA 1
ATOM 670 C C . TYR A 1 83 ? -0.628 6.331 -10.636 1.00 95.38 83 TYR A C 1
ATOM 672 O O . TYR A 1 83 ? -0.179 7.312 -11.228 1.00 95.38 83 TYR A O 1
ATOM 680 N N . GLY A 1 84 ? -0.225 5.091 -10.925 1.00 93.44 84 GLY A N 1
ATOM 681 C CA . GLY A 1 84 ? 0.821 4.774 -11.903 1.00 93.44 84 GLY A CA 1
ATOM 682 C C . GLY A 1 84 ? 2.224 5.218 -11.477 1.00 93.44 84 GLY A C 1
ATOM 683 O O . GLY A 1 84 ? 3.132 5.267 -12.305 1.00 93.44 84 GLY A O 1
ATOM 684 N N . SER A 1 85 ? 2.410 5.612 -10.212 1.00 94.31 85 SER A N 1
ATOM 685 C CA . SER A 1 85 ? 3.694 6.082 -9.692 1.00 94.31 85 SER A CA 1
ATOM 686 C C . SER A 1 85 ? 3.859 5.771 -8.210 1.00 94.31 85 SER A C 1
ATOM 688 O O . SER A 1 85 ? 3.056 6.190 -7.373 1.00 94.31 85 SER A O 1
ATOM 690 N N . GLU A 1 86 ? 4.968 5.111 -7.873 1.00 97.38 86 GLU A N 1
ATOM 691 C CA . GLU A 1 86 ? 5.357 4.858 -6.485 1.00 97.38 86 GLU A CA 1
ATOM 692 C C . GLU A 1 86 ? 5.641 6.143 -5.689 1.00 97.38 86 GLU A C 1
ATOM 694 O O . GLU A 1 86 ? 5.560 6.125 -4.463 1.00 97.38 86 GLU A O 1
ATOM 699 N N . ASP A 1 87 ? 5.928 7.273 -6.347 1.00 97.38 87 ASP A N 1
ATOM 700 C CA . ASP A 1 87 ? 6.262 8.544 -5.685 1.00 97.38 87 ASP A CA 1
ATOM 701 C C . ASP A 1 87 ? 5.086 9.115 -4.873 1.00 97.38 87 ASP A C 1
ATOM 703 O O . ASP A 1 87 ? 5.282 9.930 -3.968 1.00 97.38 87 ASP A O 1
ATOM 707 N N . GLN A 1 88 ? 3.861 8.661 -5.154 1.00 97.69 88 GLN A N 1
ATOM 708 C CA . GLN A 1 88 ? 2.649 9.062 -4.437 1.00 97.69 88 GLN A CA 1
ATOM 709 C C . GLN A 1 88 ? 2.429 8.286 -3.125 1.00 97.69 88 GLN A C 1
ATOM 711 O O . GLN A 1 88 ? 1.390 8.450 -2.484 1.00 97.69 88 GLN A O 1
ATOM 716 N N . TRP A 1 89 ? 3.394 7.477 -2.670 1.00 98.19 89 TRP A N 1
ATOM 717 C CA . TRP A 1 89 ? 3.275 6.669 -1.447 1.00 98.19 89 TRP A CA 1
ATOM 718 C C . TRP A 1 89 ? 2.885 7.479 -0.201 1.00 98.19 89 TRP A C 1
ATOM 720 O O . TRP A 1 89 ? 2.137 6.988 0.642 1.00 98.19 89 TRP A O 1
ATOM 730 N N . ARG A 1 90 ? 3.343 8.738 -0.085 1.00 98.25 90 ARG A N 1
ATOM 731 C CA . ARG A 1 90 ? 2.992 9.618 1.048 1.00 98.25 90 ARG A CA 1
ATOM 732 C C . ARG A 1 90 ? 1.496 9.879 1.107 1.00 98.25 90 ARG A C 1
ATOM 734 O O . ARG A 1 90 ? 0.928 9.844 2.189 1.00 98.25 90 ARG A O 1
ATOM 741 N N . ARG A 1 91 ? 0.876 10.100 -0.053 1.00 97.94 91 ARG A N 1
ATOM 742 C CA . ARG A 1 91 ? -0.561 10.332 -0.164 1.00 97.94 91 ARG A CA 1
ATOM 743 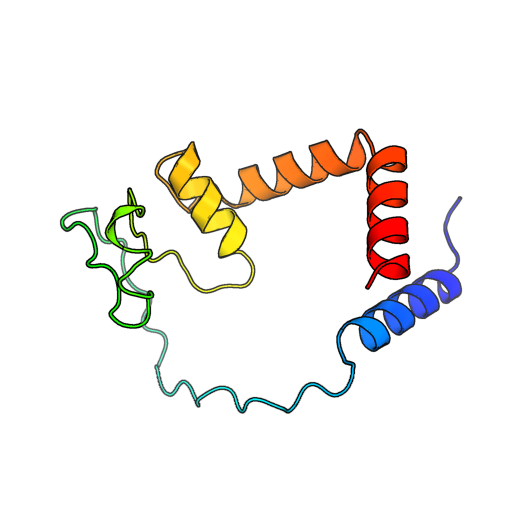C C . ARG A 1 91 ? -1.339 9.098 0.272 1.00 97.94 91 ARG A C 1
ATOM 745 O O . ARG A 1 91 ? -2.197 9.217 1.128 1.00 97.94 91 ARG A O 1
ATOM 752 N N . VAL A 1 92 ? -0.968 7.917 -0.226 1.00 98.31 92 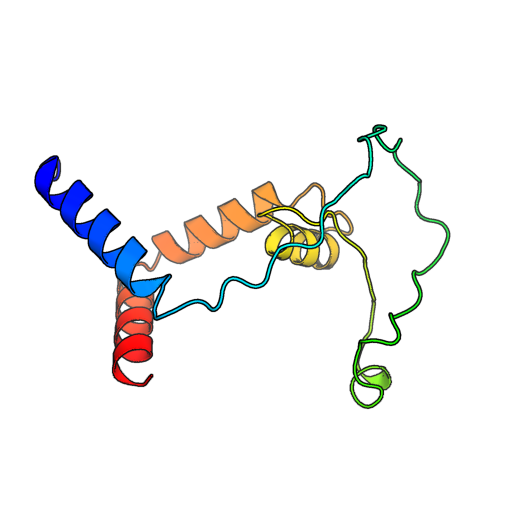VAL A N 1
ATOM 753 C CA . VAL A 1 92 ? -1.589 6.648 0.197 1.00 98.31 92 VAL A CA 1
ATOM 754 C C . VAL A 1 92 ? -1.491 6.461 1.713 1.00 98.31 92 VAL A C 1
ATOM 756 O O . VAL A 1 92 ? -2.469 6.092 2.357 1.00 98.31 92 VAL A O 1
ATOM 759 N N . ARG A 1 93 ? -0.320 6.738 2.297 1.00 98.19 93 ARG A N 1
ATOM 760 C CA . ARG A 1 93 ? -0.101 6.619 3.742 1.00 98.19 93 ARG A CA 1
ATOM 761 C C . ARG A 1 93 ? -0.960 7.601 4.546 1.00 98.19 93 ARG A C 1
ATOM 763 O O . ARG A 1 93 ? -1.525 7.195 5.557 1.00 98.19 93 ARG A O 1
ATOM 770 N N . THR A 1 94 ? -1.057 8.859 4.113 1.00 98.31 94 THR A N 1
ATOM 771 C CA . THR A 1 94 ? -1.927 9.864 4.745 1.00 98.31 94 THR A CA 1
ATOM 772 C C . THR A 1 94 ? -3.398 9.476 4.619 1.00 98.31 94 THR A C 1
ATOM 774 O O . THR A 1 94 ? -4.089 9.426 5.628 1.00 98.31 94 THR A O 1
ATOM 777 N N . ASP A 1 95 ? -3.855 9.103 3.424 1.00 97.94 95 ASP A N 1
ATOM 778 C CA . ASP A 1 95 ? -5.251 8.728 3.183 1.00 97.94 95 ASP A CA 1
ATOM 779 C C . ASP A 1 95 ? -5.658 7.511 4.041 1.00 97.94 95 ASP A C 1
ATOM 781 O O . ASP A 1 95 ? -6.749 7.484 4.613 1.00 97.94 95 ASP A O 1
ATOM 785 N N . LEU A 1 96 ? -4.768 6.518 4.192 1.00 96.69 96 LEU A N 1
ATOM 786 C CA . LEU A 1 96 ? -4.998 5.370 5.076 1.00 96.69 96 LEU A CA 1
ATOM 787 C C . LEU A 1 96 ? -5.066 5.786 6.549 1.00 96.69 96 LEU A C 1
ATOM 789 O O . LEU A 1 96 ? -5.937 5.312 7.279 1.00 96.69 96 LEU A O 1
ATOM 793 N N . HIS A 1 97 ? -4.149 6.645 6.989 1.00 96.56 97 HIS A N 1
ATOM 794 C CA . HIS A 1 97 ? -4.138 7.156 8.355 1.00 96.56 97 HIS A CA 1
ATOM 795 C C . HIS A 1 97 ? -5.446 7.880 8.683 1.00 96.56 97 HIS A C 1
ATOM 797 O O . HIS A 1 97 ? -6.103 7.534 9.662 1.00 96.56 97 HIS A O 1
ATOM 803 N N . ASP A 1 98 ? -5.869 8.806 7.826 1.00 97.75 98 ASP A N 1
ATOM 804 C CA . ASP A 1 98 ? -7.085 9.597 8.025 1.00 97.75 98 ASP A CA 1
ATOM 805 C C . ASP A 1 98 ? -8.333 8.701 8.019 1.00 97.75 98 ASP A C 1
ATOM 807 O O . ASP A 1 98 ? -9.255 8.870 8.822 1.00 97.75 98 ASP A O 1
ATOM 811 N N . PHE A 1 99 ? -8.347 7.671 7.169 1.00 95.88 99 PHE A N 1
ATOM 812 C CA . PHE A 1 99 ? -9.396 6.657 7.157 1.00 95.88 99 PHE A CA 1
ATOM 813 C C . PHE A 1 99 ? -9.462 5.841 8.457 1.0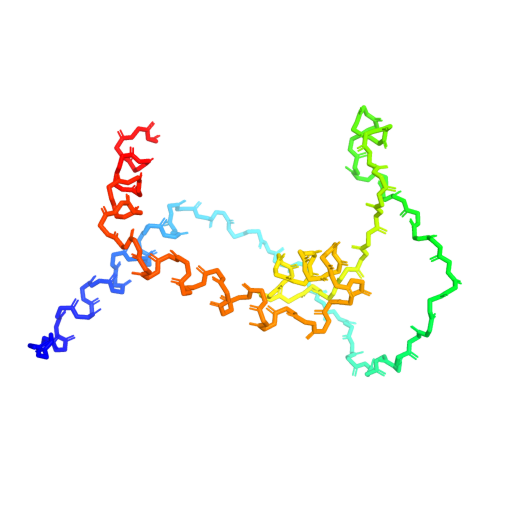0 95.88 99 PHE A C 1
ATOM 815 O O . PHE A 1 99 ? -10.563 5.539 8.933 1.00 95.88 99 PHE A O 1
ATOM 822 N N . ILE A 1 100 ? -8.314 5.492 9.045 1.00 95.88 100 ILE A N 1
ATOM 823 C CA . ILE A 1 100 ? -8.250 4.801 10.338 1.00 95.88 100 ILE A CA 1
ATOM 824 C C . ILE A 1 100 ? -8.698 5.739 11.463 1.00 95.88 100 ILE A C 1
ATOM 826 O O . ILE A 1 100 ? -9.578 5.371 12.243 1.00 95.88 100 ILE A O 1
ATOM 830 N N . GLU A 1 101 ? -8.160 6.958 11.524 1.00 96.12 101 GLU A N 1
ATOM 831 C CA . GLU A 1 101 ? -8.518 7.941 12.553 1.00 96.12 101 GLU A CA 1
ATOM 832 C C . GLU A 1 101 ? -10.007 8.289 12.532 1.00 96.12 101 GLU A C 1
ATOM 834 O O . GLU A 1 101 ? -10.631 8.366 13.591 1.00 96.12 101 GLU A O 1
ATOM 839 N N . SER A 1 102 ? -10.610 8.415 11.345 1.00 97.50 102 SER A N 1
ATOM 840 C CA . SER A 1 102 ? -12.034 8.751 11.204 1.00 97.50 102 SER A CA 1
ATOM 841 C C . SER A 1 102 ? -12.983 7.736 11.856 1.00 97.50 102 SER A C 1
ATOM 843 O O . SER A 1 102 ? -14.147 8.053 12.101 1.00 97.50 102 SER A O 1
ATOM 845 N N . ARG A 1 103 ? -12.508 6.510 12.124 1.00 96.00 103 ARG A N 1
ATOM 846 C CA . ARG A 1 103 ? -13.292 5.397 12.686 1.00 96.00 103 ARG A CA 1
ATOM 847 C C . ARG A 1 103 ? -12.482 4.600 13.705 1.00 96.00 103 ARG A C 1
ATOM 849 O O . ARG A 1 103 ? -12.488 3.366 13.704 1.00 96.00 103 ARG A O 1
ATOM 856 N N . LEU A 1 104 ? -11.743 5.309 14.556 1.00 93.75 104 LEU A N 1
ATOM 857 C CA . LEU A 1 104 ? -10.806 4.694 15.494 1.00 93.75 104 LEU A CA 1
ATOM 858 C C . LEU A 1 104 ? -11.490 3.689 16.437 1.00 93.75 104 LEU A C 1
ATOM 860 O O . LEU A 1 104 ? -10.906 2.659 16.766 1.00 93.75 104 LEU A O 1
ATOM 864 N N . ASP A 1 105 ? -12.737 3.940 16.835 1.00 93.31 105 ASP A N 1
ATOM 865 C CA . ASP A 1 105 ? -13.526 3.052 17.693 1.00 93.31 105 ASP A CA 1
ATOM 866 C C . ASP A 1 105 ? -13.806 1.689 17.034 1.00 93.31 105 ASP A C 1
ATOM 868 O O . ASP A 1 105 ? -13.760 0.649 17.698 1.00 93.31 105 ASP A O 1
ATOM 872 N N . TYR A 1 106 ? -14.056 1.685 15.725 1.00 94.12 106 TYR A N 1
ATOM 873 C CA . TYR A 1 106 ? -14.264 0.480 14.931 1.00 94.12 106 TYR A CA 1
ATOM 874 C C . TYR A 1 106 ? -12.962 -0.309 14.777 1.00 94.12 106 TYR A C 1
ATOM 876 O O . TYR A 1 106 ? -12.916 -1.497 15.105 1.00 94.12 106 TYR A O 1
ATOM 884 N N . TRP A 1 107 ? -11.887 0.357 14.346 1.00 93.12 107 TRP A N 1
ATOM 885 C CA . TRP A 1 107 ? -10.593 -0.295 14.125 1.00 93.12 107 TRP A CA 1
ATOM 886 C C . TRP A 1 107 ? -9.976 -0.826 15.414 1.00 93.12 107 TRP A C 1
ATOM 888 O O . TRP A 1 107 ? -9.426 -1.923 15.415 1.00 93.12 107 TRP A O 1
ATOM 898 N N . THR A 1 108 ? -10.149 -0.116 16.532 1.00 90.19 108 THR A N 1
ATOM 899 C CA . THR A 1 108 ? -9.705 -0.589 17.848 1.00 90.19 108 THR A CA 1
ATOM 900 C C . THR A 1 108 ? -10.382 -1.909 18.208 1.00 90.19 108 THR A C 1
ATOM 902 O O . THR A 1 108 ? -9.711 -2.838 18.649 1.00 90.19 108 THR A O 1
ATOM 905 N N . LYS A 1 109 ? -11.695 -2.046 17.985 1.00 92.69 109 LYS A N 1
ATOM 906 C CA . LYS A 1 109 ? -12.409 -3.305 18.261 1.00 92.69 109 LYS A CA 1
ATOM 907 C C . LYS A 1 109 ? -11.920 -4.451 17.379 1.00 92.69 109 LYS A C 1
ATOM 909 O O . LYS A 1 109 ? -11.764 -5.558 17.881 1.00 92.69 109 LYS A O 1
ATOM 914 N N . ILE A 1 110 ? -11.693 -4.198 16.088 1.00 90.25 110 ILE A N 1
ATOM 915 C CA . ILE A 1 110 ? -11.159 -5.214 15.166 1.00 90.25 110 ILE A CA 1
ATOM 916 C C . ILE A 1 110 ? -9.776 -5.668 15.614 1.00 90.25 110 ILE A C 1
ATOM 918 O O . ILE A 1 110 ? -9.523 -6.866 15.680 1.00 90.25 110 ILE A O 1
ATOM 922 N N . TRP A 1 111 ? -8.909 -4.718 15.962 1.00 87.56 111 TRP A N 1
ATOM 923 C CA . TRP A 1 111 ? -7.547 -5.018 16.377 1.00 87.56 111 TRP A CA 1
ATOM 924 C C . TRP A 1 111 ? -7.507 -5.907 17.625 1.00 87.56 111 TRP A C 1
ATOM 926 O O . TRP A 1 111 ? -6.824 -6.925 17.630 1.00 87.56 111 TRP A O 1
ATOM 936 N N . HIS A 1 112 ? -8.292 -5.584 18.656 1.00 83.06 112 HIS A N 1
ATOM 937 C CA . HIS A 1 112 ? -8.339 -6.405 19.871 1.00 83.06 112 HIS A CA 1
ATOM 938 C C . HIS A 1 112 ? -8.887 -7.810 19.596 1.00 83.06 112 HIS A C 1
ATOM 940 O O . HIS A 1 112 ? -8.272 -8.782 20.016 1.00 83.06 112 HIS A O 1
ATOM 946 N N . LYS A 1 113 ? -9.957 -7.936 18.797 1.00 78.94 113 LYS A N 1
ATOM 947 C CA . LYS A 1 113 ? -10.463 -9.255 18.384 1.00 78.94 113 LYS A CA 1
ATOM 948 C C . LYS A 1 113 ? -9.406 -10.093 17.667 1.00 78.94 113 LYS A C 1
ATOM 950 O O . LYS A 1 113 ? -9.309 -11.281 17.923 1.00 78.94 113 LYS A O 1
ATOM 955 N N . SER A 1 114 ? -8.606 -9.473 16.798 1.00 77.62 114 SER A N 1
ATOM 956 C CA . SER A 1 114 ? -7.558 -10.194 16.067 1.00 77.62 114 SER A CA 1
ATOM 957 C C . SER A 1 114 ? -6.425 -10.702 16.961 1.00 77.62 114 SER A C 1
ATOM 959 O O . SER A 1 114 ? -5.793 -11.687 16.609 1.00 77.62 114 SER A O 1
ATOM 961 N N . ILE A 1 115 ? -6.182 -10.055 18.107 1.00 75.94 115 ILE A N 1
ATOM 962 C CA . ILE A 1 115 ? -5.216 -10.529 19.108 1.00 75.94 115 ILE A CA 1
ATOM 963 C C . ILE A 1 115 ? -5.810 -11.687 19.913 1.00 75.94 115 ILE A C 1
ATOM 965 O O . ILE A 1 115 ? -5.107 -12.647 20.195 1.00 75.94 115 ILE A O 1
ATOM 969 N N . ASP A 1 116 ? -7.090 -11.602 20.272 1.00 72.06 116 ASP A N 1
ATOM 970 C CA . ASP A 1 116 ? -7.750 -12.624 21.091 1.00 72.06 116 ASP A CA 1
ATOM 971 C C . ASP A 1 116 ? -7.988 -13.947 20.328 1.00 72.06 116 ASP A C 1
ATOM 973 O O . ASP A 1 116 ? -8.174 -14.993 20.948 1.00 72.06 116 ASP A O 1
ATOM 977 N N . GLU A 1 117 ? -8.004 -13.906 18.991 1.00 65.69 117 GLU A N 1
ATOM 978 C CA . GLU A 1 117 ? -8.227 -15.060 18.103 1.00 65.69 117 GLU A CA 1
ATOM 979 C C . GLU A 1 117 ? -6.932 -15.673 17.519 1.00 65.69 117 GLU A C 1
ATOM 981 O O . GLU A 1 117 ? -7.019 -16.674 16.803 1.00 65.69 117 GLU A O 1
ATOM 986 N N . ALA A 1 118 ? -5.758 -15.090 17.795 1.00 56.78 118 ALA A N 1
ATOM 987 C CA . ALA A 1 118 ? -4.450 -15.532 17.289 1.00 56.78 118 ALA A CA 1
ATOM 988 C C . ALA A 1 118 ? -3.705 -16.439 18.282 1.00 56.78 118 ALA A C 1
ATOM 990 O O . ALA A 1 118 ? -3.069 -17.409 17.806 1.00 56.78 118 ALA A O 1
#

Organism: NCBI:txid360622

Solvent-accessible surface area (backbone atoms only — not comparable to full-atom values): 7700 Å² total; per-residue (Å²): 133,85,78,54,76,65,60,55,52,51,51,52,55,51,49,56,56,70,76,49,77,78,69,74,80,71,76,73,77,82,79,89,64,83,87,68,87,78,73,89,74,81,95,83,70,88,55,78,78,61,87,84,54,58,74,86,52,54,87,76,55,90,78,57,78,94,60,69,92,55,102,52,32,73,35,18,52,51,15,28,75,76,70,75,34,45,86,45,19,67,56,49,50,49,55,51,48,53,57,45,63,78,41,43,74,59,52,52,54,52,53,54,52,56,62,77,74,107

Foldseek 3Di:
DDDDPVVVVVVVVVVVVVVDPPPPPPPDPDPPDDDDPDDDDDDDDQDDDDPPPPPVCVVVDPGDDDDDPDPLRVLLVVCCVPPVGSVCSVVSVVVVVVVCVVPVVVVVVVVVVVVVVD

pLDDT: mean 78.23, std 20.45, range [39.16, 98.31]

Secondary structure (DSSP, 8-state):
----HHHHHHHHHHHHHHH-S-----------------------SPPPPPTTS-TTTGGG-S-------STTHHHHHHHHHHHS-GGGHHHHHHHHHHHHHTTHHHHHHHHHHHHHT-

Mean predicted aligned error: 15.76 Å